Protein AF-A0A977L7C7-F1 (afdb_monomer_lite)

Sequence (95 aa):
MRISTNAFGSSCIVTGVSIENVLEATHIKPVEYRGDDTHHNGLCLRSDIHQLFDSNSLRILPSGELILSEAASAKNNYAKLSKQIEIPTFVNRDF

Structure (mmCIF, N/CA/C/O backbone):
data_AF-A0A977L7C7-F1
#
_entry.id   AF-A0A977L7C7-F1
#
loop_
_atom_site.group_PDB
_atom_site.id
_atom_site.type_symbol
_atom_site.label_atom_id
_atom_site.label_alt_id
_atom_site.label_comp_id
_atom_site.label_asym_id
_atom_site.label_entity_id
_atom_site.label_seq_id
_atom_site.pdbx_PDB_ins_code
_atom_site.Cartn_x
_atom_site.Cartn_y
_atom_site.Cartn_z
_atom_site.occupancy
_atom_site.B_iso_or_equiv
_atom_site.auth_seq_id
_atom_site.auth_comp_id
_atom_site.auth_asym_id
_atom_site.auth_atom_id
_atom_site.pdbx_PDB_model_num
ATOM 1 N N . MET A 1 1 ? -5.384 1.948 -18.303 1.00 39.16 1 MET A N 1
ATOM 2 C CA . MET A 1 1 ? -5.399 0.473 -18.380 1.00 39.16 1 MET A CA 1
ATOM 3 C C . MET A 1 1 ? -5.411 -0.019 -16.939 1.00 39.16 1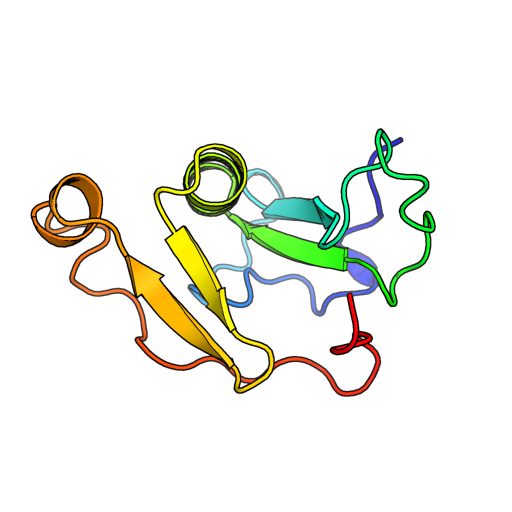 MET A C 1
ATOM 5 O O . MET A 1 1 ? -4.573 0.438 -16.180 1.00 39.16 1 MET A O 1
ATOM 9 N N . ARG A 1 2 ? -6.438 -0.764 -16.504 1.00 43.22 2 ARG A N 1
ATOM 10 C CA . ARG A 1 2 ? -6.536 -1.281 -15.124 1.00 43.22 2 ARG A CA 1
ATOM 11 C C . ARG A 1 2 ? -5.797 -2.619 -15.083 1.00 43.22 2 ARG A C 1
ATOM 13 O O . ARG A 1 2 ? -6.181 -3.519 -15.827 1.00 43.22 2 ARG A O 1
ATOM 20 N N . ILE A 1 3 ? -4.751 -2.741 -14.269 1.00 47.50 3 ILE A N 1
ATOM 21 C CA . ILE A 1 3 ? -4.062 -4.023 -14.078 1.00 47.50 3 ILE A CA 1
ATOM 22 C C . ILE A 1 3 ? -5.050 -5.007 -13.415 1.00 47.50 3 ILE A C 1
ATOM 24 O O . ILE A 1 3 ? -5.867 -4.621 -12.578 1.00 47.50 3 ILE A O 1
ATOM 28 N N . SER A 1 4 ? -5.025 -6.278 -13.822 1.00 46.09 4 SER A N 1
ATOM 29 C CA . SER A 1 4 ? -5.900 -7.318 -13.268 1.00 46.09 4 SER A CA 1
ATOM 30 C C . SER A 1 4 ? -5.515 -7.654 -11.821 1.00 46.09 4 SER A C 1
ATOM 32 O O . SER A 1 4 ? -4.368 -7.999 -11.539 1.00 46.09 4 SER A O 1
ATOM 34 N N . THR A 1 5 ? -6.486 -7.610 -10.906 1.00 52.19 5 THR A N 1
ATOM 35 C CA . THR A 1 5 ? -6.328 -7.960 -9.481 1.00 52.19 5 THR A CA 1
ATOM 36 C C . THR A 1 5 ? -5.967 -9.434 -9.251 1.00 52.19 5 THR A C 1
ATOM 38 O O . THR A 1 5 ? -5.410 -9.769 -8.205 1.00 52.19 5 THR A O 1
ATOM 41 N N . ASN A 1 6 ? -6.201 -10.309 -10.239 1.00 50.81 6 ASN A N 1
ATOM 42 C CA . ASN A 1 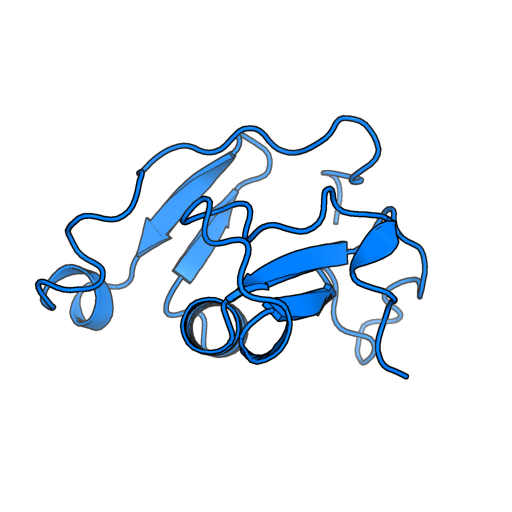6 ? -5.918 -11.746 -10.149 1.00 50.81 6 ASN A CA 1
ATOM 43 C C . ASN A 1 6 ? -4.426 -12.074 -9.994 1.00 50.81 6 ASN A C 1
ATOM 45 O O . ASN A 1 6 ? -4.093 -13.119 -9.443 1.00 50.81 6 ASN A O 1
ATOM 49 N N . ALA A 1 7 ? -3.522 -11.198 -10.445 1.00 51.59 7 ALA A N 1
ATOM 50 C CA . ALA A 1 7 ? -2.080 -11.412 -10.303 1.00 51.59 7 ALA A CA 1
ATOM 51 C C . ALA A 1 7 ? -1.559 -11.142 -8.874 1.00 51.59 7 ALA A C 1
ATOM 53 O O . ALA A 1 7 ? -0.462 -11.574 -8.533 1.00 51.59 7 ALA A O 1
ATOM 54 N N . PHE A 1 8 ? -2.336 -10.454 -8.028 1.00 54.50 8 PHE A N 1
ATOM 55 C CA . PHE A 1 8 ? -1.876 -9.900 -6.745 1.00 54.50 8 PHE A CA 1
ATOM 56 C C . PHE A 1 8 ? -2.482 -10.572 -5.502 1.00 54.50 8 PHE A C 1
ATOM 58 O O . PHE A 1 8 ? -2.425 -10.014 -4.410 1.00 54.50 8 PHE A O 1
ATOM 65 N N . GLY A 1 9 ? -3.070 -11.763 -5.645 1.00 57.88 9 GLY A N 1
ATOM 66 C CA . GLY A 1 9 ? -3.596 -12.526 -4.505 1.00 57.88 9 GLY A CA 1
ATOM 67 C C . GLY A 1 9 ? -4.982 -12.090 -4.016 1.00 57.88 9 GLY A C 1
ATOM 68 O O . GLY A 1 9 ? -5.325 -12.345 -2.862 1.00 57.88 9 GLY A O 1
ATOM 69 N N . SER A 1 10 ? -5.776 -11.441 -4.879 1.00 72.12 10 SER A N 1
ATOM 70 C CA . SER A 1 10 ? -7.206 -11.134 -4.672 1.00 72.12 10 SER A CA 1
ATOM 71 C C . SER A 1 10 ? -7.549 -10.448 -3.342 1.00 72.12 10 SER A C 1
ATOM 73 O O . SER A 1 10 ? -8.673 -10.547 -2.853 1.00 72.12 10 SER A O 1
ATOM 75 N N . SER A 1 11 ? -6.588 -9.753 -2.734 1.00 85.12 11 SER A N 1
ATOM 76 C CA . SER A 1 11 ? -6.776 -9.023 -1.485 1.00 85.12 11 SER A CA 1
ATOM 77 C C . SER A 1 11 ? -5.875 -7.797 -1.422 1.00 85.12 11 SER A C 1
ATOM 79 O O . SER A 1 11 ? -4.826 -7.732 -2.061 1.00 85.12 11 SER A O 1
ATOM 81 N N . CYS A 1 12 ? -6.309 -6.796 -0.666 1.00 89.12 12 CYS A N 1
ATOM 82 C CA . CYS A 1 12 ? -5.525 -5.601 -0.407 1.00 89.12 12 CYS A CA 1
ATOM 83 C C . CYS A 1 12 ? -4.328 -5.958 0.479 1.00 89.12 12 CYS A C 1
ATOM 85 O O . CYS A 1 12 ? -4.520 -6.365 1.624 1.00 89.12 12 CYS A O 1
ATOM 87 N N . ILE A 1 13 ? -3.107 -5.715 0.002 1.00 89.88 13 ILE A N 1
ATOM 88 C CA . ILE A 1 13 ? -1.865 -6.049 0.721 1.00 89.88 13 ILE A CA 1
ATOM 89 C C . ILE A 1 13 ? -1.748 -5.360 2.095 1.00 89.88 13 ILE A C 1
ATOM 91 O O . ILE A 1 13 ? -1.093 -5.866 3.000 1.00 89.88 13 ILE A O 1
ATOM 95 N N . VAL A 1 14 ? -2.419 -4.217 2.277 1.00 89.62 14 VAL A N 1
ATOM 96 C CA . VAL A 1 14 ? -2.387 -3.425 3.519 1.00 89.62 14 VAL A CA 1
ATOM 97 C C . VAL A 1 14 ? -3.439 -3.866 4.537 1.00 89.62 14 VAL A C 1
ATOM 99 O O . VAL A 1 14 ? -3.223 -3.757 5.742 1.00 89.62 14 VAL A O 1
ATOM 102 N N . THR A 1 15 ? -4.601 -4.334 4.075 1.00 89.88 15 THR A N 1
ATOM 103 C CA . THR A 1 15 ? -5.768 -4.578 4.950 1.00 89.88 15 THR A CA 1
ATOM 104 C C . THR A 1 15 ? -6.240 -6.026 4.968 1.00 89.88 15 THR A C 1
ATOM 106 O O . THR A 1 15 ? -7.077 -6.369 5.798 1.00 89.88 15 THR A O 1
ATOM 109 N N . GLY A 1 16 ? -5.773 -6.861 4.039 1.00 88.12 16 GLY A N 1
ATOM 110 C CA . GLY A 1 16 ? -6.252 -8.228 3.826 1.00 88.12 16 GLY A CA 1
ATOM 111 C C . GLY A 1 16 ? -7.675 -8.328 3.262 1.00 88.12 16 GLY A C 1
ATOM 112 O O . GLY A 1 16 ? -8.163 -9.431 3.039 1.00 88.12 16 GLY A O 1
ATOM 113 N N . VAL A 1 17 ? -8.364 -7.205 3.018 1.00 89.62 17 VAL A N 1
ATOM 114 C CA . VAL A 1 17 ? -9.727 -7.204 2.463 1.00 89.62 17 VAL A CA 1
ATOM 115 C C . VAL A 1 17 ? -9.712 -7.815 1.065 1.00 89.62 17 VAL A C 1
ATOM 117 O O . VAL A 1 17 ? -8.965 -7.348 0.215 1.00 89.62 17 VAL A O 1
ATOM 120 N N . SER A 1 18 ? -10.566 -8.808 0.820 1.00 87.81 18 SER A N 1
ATOM 121 C CA . SER A 1 18 ? -10.685 -9.541 -0.451 1.00 87.81 18 SER A CA 1
ATOM 122 C C . SER A 1 18 ? -12.000 -9.276 -1.200 1.00 87.81 18 SER A C 1
ATOM 124 O O . SER A 1 18 ? -12.464 -10.089 -1.994 1.00 87.81 18 SER A O 1
ATOM 126 N N . ILE A 1 19 ? -12.635 -8.130 -0.941 1.00 87.94 19 ILE A N 1
ATOM 127 C CA . I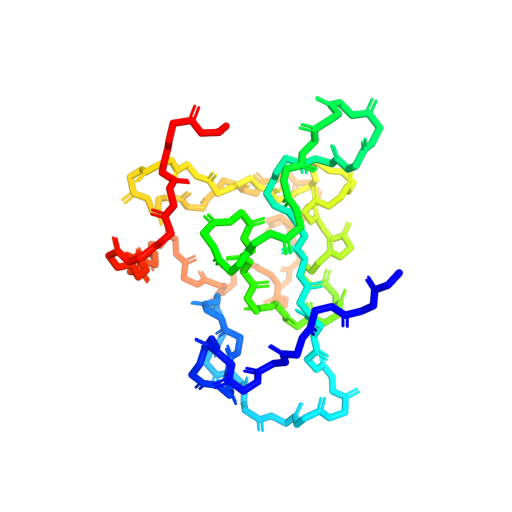LE A 1 19 ? -13.870 -7.724 -1.624 1.00 87.94 19 ILE A CA 1
ATOM 128 C C . ILE A 1 19 ? -13.498 -7.112 -2.978 1.00 87.94 19 ILE A C 1
ATOM 130 O O . ILE A 1 19 ? -13.05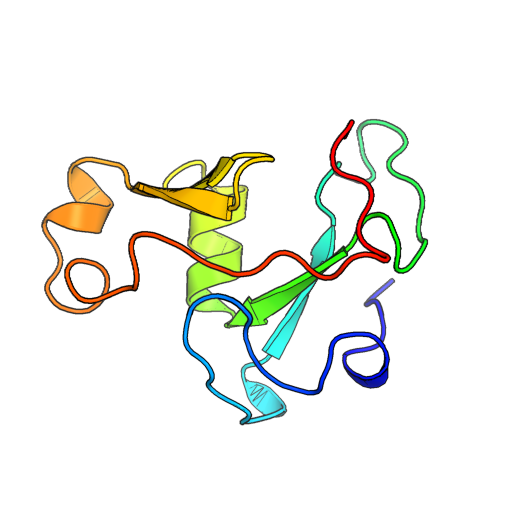6 -5.970 -3.036 1.00 87.94 19 ILE A O 1
ATOM 134 N N . GLU A 1 20 ? -13.710 -7.847 -4.068 1.00 83.50 20 GLU A N 1
ATOM 135 C CA . GLU A 1 20 ? -13.277 -7.453 -5.421 1.00 83.50 20 GLU A CA 1
ATOM 136 C C . GLU A 1 20 ? -13.683 -6.026 -5.815 1.00 83.50 20 GLU A C 1
ATOM 138 O O . GLU A 1 20 ? -12.864 -5.269 -6.325 1.00 83.50 20 GLU A O 1
ATOM 143 N N . ASN A 1 21 ? -14.915 -5.616 -5.501 1.00 85.88 21 ASN A N 1
ATOM 144 C CA . ASN A 1 21 ? -15.456 -4.305 -5.885 1.00 85.88 21 ASN A CA 1
ATOM 145 C C . ASN A 1 21 ? -14.768 -3.102 -5.219 1.00 85.88 21 ASN A C 1
ATOM 147 O O . ASN A 1 21 ? -15.010 -1.969 -5.631 1.00 85.88 21 ASN A O 1
ATOM 151 N N . VAL A 1 22 ? -13.963 -3.317 -4.175 1.00 88.12 22 VAL A N 1
ATOM 152 C CA . VAL A 1 22 ? -13.193 -2.246 -3.518 1.00 88.12 22 VAL A CA 1
ATOM 153 C C . VAL A 1 22 ? -11.695 -2.361 -3.779 1.00 88.12 22 VAL A C 1
ATOM 155 O O . VAL A 1 22 ? -10.939 -1.543 -3.258 1.00 88.12 22 VAL A O 1
ATOM 158 N N . LEU A 1 23 ? -11.263 -3.374 -4.536 1.00 88.56 23 LEU A N 1
ATOM 159 C CA . LEU A 1 23 ? -9.865 -3.602 -4.870 1.00 88.56 23 LEU A CA 1
ATOM 160 C C . LEU A 1 23 ? -9.487 -2.908 -6.170 1.00 88.56 23 LEU A C 1
ATOM 162 O O . LEU A 1 23 ? -10.192 -2.978 -7.175 1.00 88.56 23 LEU A O 1
ATOM 166 N N . GLU A 1 24 ? -8.319 -2.286 -6.148 1.00 86.19 24 GLU A N 1
ATOM 167 C CA . GLU A 1 24 ? -7.708 -1.633 -7.287 1.00 86.19 24 GLU A CA 1
ATOM 168 C C . GLU A 1 24 ? -6.250 -2.065 -7.390 1.00 86.19 24 GLU A C 1
ATOM 170 O O . GLU A 1 24 ? -5.531 -2.156 -6.394 1.00 86.19 24 GLU A O 1
ATOM 175 N N . ALA A 1 25 ? -5.807 -2.339 -8.612 1.00 81.25 25 ALA A N 1
ATOM 176 C CA . ALA A 1 25 ? -4.395 -2.509 -8.877 1.00 81.25 25 ALA A CA 1
ATOM 177 C C . ALA A 1 25 ? -3.780 -1.128 -9.131 1.00 81.25 25 ALA A C 1
ATOM 179 O O . ALA A 1 25 ? -4.170 -0.445 -10.081 1.00 81.25 25 ALA A O 1
ATOM 180 N N . THR A 1 26 ? -2.854 -0.730 -8.265 1.00 80.12 26 THR A N 1
ATOM 181 C CA . THR A 1 26 ? -2.104 0.525 -8.367 1.00 80.12 26 THR A CA 1
ATOM 182 C C . THR A 1 26 ? -0.737 0.266 -8.967 1.00 80.12 26 THR A C 1
ATOM 184 O O . THR A 1 26 ? -0.136 -0.766 -8.667 1.00 80.12 26 THR A O 1
ATOM 187 N N . HIS A 1 27 ? -0.213 1.211 -9.747 1.00 79.94 27 HIS A N 1
ATOM 188 C CA . HIS A 1 27 ? 1.203 1.211 -10.110 1.00 79.94 27 HIS A CA 1
ATOM 189 C C . HIS A 1 27 ? 2.046 1.745 -8.942 1.00 79.94 27 HIS A C 1
ATOM 191 O O . HIS A 1 27 ? 1.625 2.673 -8.255 1.00 79.94 27 HIS A O 1
ATOM 197 N N . ILE A 1 28 ? 3.234 1.177 -8.716 1.00 76.00 28 ILE A N 1
ATOM 198 C CA . ILE A 1 28 ? 4.211 1.699 -7.741 1.00 76.00 28 ILE A CA 1
ATOM 199 C C . ILE A 1 28 ? 4.886 2.935 -8.332 1.00 76.00 28 ILE A C 1
ATOM 201 O O . ILE A 1 28 ? 4.875 4.009 -7.736 1.00 76.00 28 ILE A O 1
ATOM 205 N N . LYS A 1 29 ? 5.417 2.794 -9.548 1.00 75.38 29 LYS A N 1
ATOM 206 C CA . LYS A 1 29 ? 5.927 3.894 -10.357 1.00 75.38 29 LYS A CA 1
ATOM 207 C C . LYS A 1 29 ? 4.834 4.367 -11.319 1.00 75.38 29 LYS A C 1
ATOM 209 O O . LYS A 1 29 ? 4.435 3.579 -12.183 1.00 75.38 29 LYS A O 1
ATOM 214 N N . PRO A 1 30 ? 4.380 5.632 -11.231 1.00 67.69 30 PRO A N 1
ATOM 215 C CA . PRO A 1 30 ? 3.332 6.144 -12.105 1.00 67.69 30 PRO A CA 1
ATOM 216 C C . PRO A 1 30 ? 3.702 6.045 -13.587 1.00 67.69 30 PRO A C 1
ATOM 218 O O . PRO A 1 30 ? 4.864 6.214 -13.977 1.00 67.69 30 PRO A O 1
ATOM 221 N N . VAL A 1 31 ? 2.687 5.850 -14.429 1.00 65.06 31 VAL A N 1
ATOM 222 C CA . VAL A 1 31 ? 2.828 5.804 -15.896 1.00 65.06 31 VAL A CA 1
ATOM 223 C C . VAL A 1 31 ? 3.488 7.079 -16.437 1.00 65.06 31 VAL A C 1
ATOM 225 O O . VAL A 1 31 ? 4.301 7.012 -17.358 1.00 65.06 31 VAL A O 1
ATOM 228 N N . GLU A 1 32 ? 3.221 8.230 -15.813 1.00 61.53 32 GLU A N 1
ATOM 229 C CA . GLU A 1 32 ? 3.821 9.530 -16.155 1.00 61.53 32 GLU A CA 1
ATOM 230 C C . GLU A 1 32 ? 5.359 9.519 -16.098 1.00 61.53 32 GLU A C 1
ATOM 232 O O . GLU A 1 32 ? 6.017 10.225 -16.862 1.00 61.53 32 GLU A O 1
ATOM 237 N N . TYR A 1 33 ? 5.949 8.651 -15.269 1.00 62.62 33 TYR A N 1
ATOM 238 C CA . TYR A 1 33 ? 7.398 8.479 -15.135 1.00 62.62 33 TYR A CA 1
ATOM 239 C C . TYR A 1 33 ? 7.948 7.289 -15.933 1.00 62.62 33 TYR A C 1
ATOM 241 O O . TYR A 1 33 ? 9.044 6.798 -15.642 1.00 62.62 33 TYR A O 1
ATOM 249 N N . ARG A 1 34 ? 7.208 6.811 -16.945 1.00 63.72 34 ARG A N 1
ATOM 250 C CA . ARG A 1 34 ? 7.503 5.566 -17.678 1.00 63.72 34 ARG A CA 1
ATOM 251 C C . ARG A 1 34 ? 7.581 4.362 -16.734 1.00 63.72 34 ARG A C 1
ATOM 253 O O . ARG A 1 34 ? 8.521 3.570 -16.806 1.00 63.72 34 ARG A O 1
ATOM 260 N N . GLY A 1 35 ? 6.644 4.282 -15.788 1.00 61.34 35 GLY A N 1
ATOM 261 C CA . GLY A 1 35 ? 6.392 3.052 -15.045 1.00 61.34 35 GLY A CA 1
ATOM 262 C C . GLY A 1 35 ? 5.996 1.938 -16.008 1.00 61.34 35 GLY A C 1
ATOM 263 O O . GLY A 1 35 ? 5.212 2.169 -16.927 1.00 61.34 35 GLY A O 1
ATOM 264 N N . ASP A 1 36 ? 6.579 0.759 -15.827 1.00 65.81 36 ASP A N 1
ATOM 265 C CA . ASP A 1 36 ? 6.249 -0.406 -16.641 1.00 65.81 36 ASP A CA 1
ATOM 266 C C . ASP A 1 36 ? 4.831 -0.894 -16.297 1.00 65.81 36 ASP A C 1
ATOM 268 O O . ASP A 1 36 ? 4.438 -0.859 -15.130 1.00 65.81 36 ASP A O 1
ATOM 272 N N . ASP A 1 37 ? 4.050 -1.347 -17.279 1.00 61.88 37 ASP A N 1
ATOM 273 C CA . ASP A 1 37 ? 2.682 -1.858 -17.055 1.00 61.88 37 ASP A CA 1
ATOM 274 C C . ASP A 1 37 ? 2.706 -3.364 -16.744 1.00 61.88 37 ASP A C 1
ATOM 276 O O . ASP A 1 37 ? 1.910 -4.161 -17.242 1.00 61.88 37 ASP A O 1
ATOM 280 N N . THR A 1 38 ? 3.698 -3.776 -15.954 1.00 65.75 38 THR A N 1
ATOM 281 C CA . THR A 1 38 ? 3.895 -5.161 -15.534 1.00 65.75 38 THR A CA 1
ATOM 282 C C . THR A 1 38 ? 3.422 -5.364 -14.104 1.00 65.75 38 THR A C 1
ATOM 284 O O . THR A 1 38 ? 3.437 -4.459 -13.272 1.00 65.75 38 THR A O 1
ATOM 287 N N . HIS A 1 39 ? 3.045 -6.602 -13.781 1.00 64.25 39 HIS A N 1
ATOM 288 C CA . HIS A 1 39 ? 2.680 -7.001 -12.419 1.00 64.25 39 HIS A CA 1
ATOM 289 C C . HIS A 1 39 ? 3.820 -6.782 -11.403 1.00 64.25 39 HIS A C 1
ATOM 291 O O . HIS A 1 39 ? 3.571 -6.692 -10.206 1.00 64.25 39 HIS A O 1
ATOM 297 N N . HIS A 1 40 ? 5.061 -6.637 -11.873 1.00 69.50 40 HIS A N 1
ATOM 298 C CA . HIS A 1 40 ? 6.215 -6.271 -11.054 1.00 69.50 40 HIS A CA 1
ATOM 299 C C . HIS A 1 40 ? 6.161 -4.822 -10.544 1.00 69.50 40 HIS A C 1
ATOM 301 O O . HIS A 1 40 ? 6.763 -4.525 -9.516 1.00 69.50 40 HIS A O 1
ATOM 307 N N . ASN A 1 41 ? 5.450 -3.929 -11.238 1.00 74.38 41 ASN A N 1
ATOM 308 C CA . ASN A 1 41 ? 5.280 -2.516 -10.892 1.00 74.38 41 ASN A CA 1
ATOM 309 C C . ASN A 1 41 ? 3.898 -2.242 -10.272 1.00 74.38 41 ASN A C 1
ATOM 311 O O . ASN A 1 41 ? 3.391 -1.128 -10.373 1.00 74.38 41 ASN A O 1
ATOM 315 N N . GLY A 1 42 ? 3.246 -3.246 -9.680 1.00 78.50 42 GLY A N 1
ATOM 316 C CA . GLY A 1 42 ? 1.893 -3.087 -9.158 1.00 78.50 42 GLY A CA 1
ATOM 317 C C . GLY A 1 42 ? 1.686 -3.628 -7.750 1.00 78.50 42 GLY A C 1
ATOM 318 O O . GLY A 1 42 ? 2.366 -4.553 -7.315 1.00 78.50 42 GLY A O 1
ATOM 319 N N . LEU A 1 43 ? 0.712 -3.055 -7.047 1.00 85.88 43 LEU A N 1
ATOM 320 C CA . LEU A 1 43 ? 0.180 -3.565 -5.783 1.00 85.88 43 LEU A CA 1
ATOM 321 C C . LEU A 1 43 ? -1.347 -3.610 -5.854 1.00 85.88 43 LEU A C 1
ATOM 323 O O . LEU A 1 43 ? -1.972 -2.753 -6.473 1.00 85.88 43 LEU A O 1
ATOM 327 N N . CYS A 1 44 ? -1.964 -4.579 -5.179 1.00 89.00 44 CYS A N 1
ATOM 328 C CA . CYS A 1 44 ? -3.410 -4.583 -4.975 1.00 89.00 44 CYS A CA 1
ATOM 329 C C . CYS A 1 44 ? -3.742 -3.844 -3.681 1.00 89.00 44 CYS A C 1
ATOM 331 O O . CYS A 1 44 ? -3.342 -4.265 -2.590 1.00 89.00 44 CYS A O 1
ATOM 333 N N . LEU A 1 45 ? -4.467 -2.737 -3.805 1.00 90.44 45 LEU A N 1
ATOM 334 C CA . LEU A 1 45 ? -4.877 -1.884 -2.700 1.00 90.44 45 LEU A CA 1
ATOM 335 C C . LEU A 1 45 ? -6.396 -1.760 -2.658 1.00 90.44 45 LEU A C 1
ATOM 337 O O . LEU A 1 45 ? -7.091 -1.884 -3.660 1.00 90.44 45 LEU A O 1
ATOM 341 N N . ARG A 1 46 ? -6.922 -1.490 -1.466 1.00 92.06 46 ARG A N 1
ATOM 342 C CA . ARG A 1 46 ? -8.302 -1.027 -1.314 1.00 92.06 46 ARG A CA 1
ATOM 343 C C . ARG A 1 46 ? -8.377 0.413 -1.832 1.00 92.06 46 ARG A C 1
ATOM 345 O O . ARG A 1 46 ? -7.417 1.156 -1.639 1.00 92.06 46 ARG A O 1
ATOM 352 N N . SER A 1 47 ? -9.478 0.805 -2.465 1.00 91.38 47 SER A N 1
ATOM 353 C CA . SER A 1 47 ? -9.602 2.100 -3.158 1.00 91.38 47 SER A CA 1
ATOM 354 C C . SER A 1 47 ? -9.246 3.324 -2.299 1.00 91.38 47 SER A C 1
ATOM 356 O O . SER A 1 47 ? -8.590 4.245 -2.772 1.00 91.38 47 SER A O 1
ATOM 358 N N . ASP A 1 48 ? -9.602 3.334 -1.016 1.00 92.50 48 ASP A N 1
ATOM 359 C CA . ASP A 1 48 ? -9.221 4.394 -0.074 1.00 92.50 48 ASP A CA 1
ATOM 360 C C . ASP A 1 48 ? -7.711 4.409 0.230 1.00 92.50 48 ASP A C 1
ATOM 362 O O . ASP A 1 48 ? -7.102 5.472 0.313 1.00 92.50 48 ASP A O 1
ATOM 366 N N . ILE A 1 49 ? -7.083 3.238 0.359 1.00 92.50 49 ILE A N 1
ATOM 367 C CA . ILE A 1 49 ? -5.636 3.105 0.567 1.00 92.50 49 ILE A CA 1
ATOM 368 C C . ILE A 1 49 ? -4.866 3.527 -0.685 1.00 92.50 49 ILE A C 1
ATOM 370 O O . ILE A 1 49 ? -3.841 4.192 -0.564 1.00 92.50 49 ILE A O 1
ATOM 374 N N . HIS A 1 50 ? -5.373 3.191 -1.870 1.00 91.81 50 HIS A N 1
ATOM 375 C CA . HIS A 1 50 ? -4.828 3.659 -3.143 1.00 91.81 50 HIS A CA 1
ATOM 376 C C . HIS A 1 50 ? -4.856 5.192 -3.221 1.00 91.81 50 HIS A C 1
ATOM 378 O O . HIS A 1 50 ? -3.829 5.811 -3.470 1.00 91.81 50 HIS A O 1
ATOM 384 N N . GLN A 1 51 ? -5.977 5.826 -2.865 1.00 91.75 51 GLN A N 1
ATOM 385 C CA . GLN A 1 51 ? -6.065 7.290 -2.800 1.00 91.75 51 GLN A CA 1
ATOM 386 C C . GLN A 1 51 ? -5.101 7.905 -1.771 1.00 91.75 51 GLN A C 1
ATOM 388 O O . GLN A 1 51 ? -4.525 8.971 -2.007 1.00 91.75 51 GLN A O 1
ATOM 393 N N . LEU A 1 52 ? -4.896 7.258 -0.617 1.00 92.19 52 LEU A N 1
ATOM 394 C CA . LEU A 1 52 ? -3.886 7.698 0.352 1.00 92.19 52 LEU A CA 1
ATOM 395 C C . LEU A 1 52 ? -2.465 7.571 -0.208 1.00 92.19 52 LEU A C 1
ATOM 397 O O . LEU A 1 52 ? -1.639 8.439 0.070 1.00 92.19 52 LEU A O 1
ATOM 401 N N . PHE A 1 53 ? -2.191 6.521 -0.979 1.00 90.44 53 PHE A N 1
ATOM 402 C CA . PHE A 1 53 ? -0.903 6.306 -1.628 1.00 90.44 53 PHE A CA 1
ATOM 403 C C . PHE A 1 53 ? -0.622 7.393 -2.675 1.00 90.44 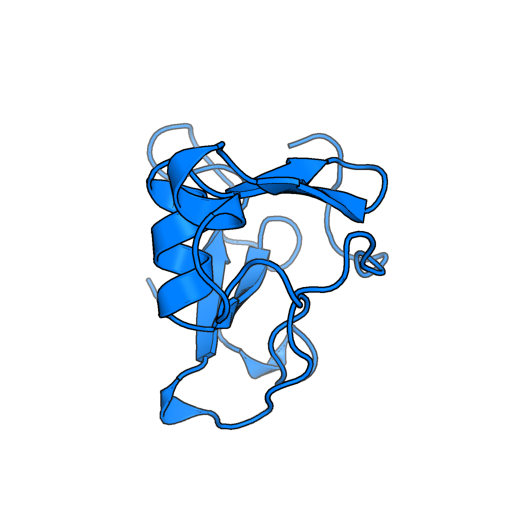53 PHE A C 1
ATOM 405 O O . PHE A 1 53 ? 0.369 8.111 -2.553 1.00 90.44 53 PHE A O 1
ATOM 412 N N . ASP A 1 54 ? -1.552 7.613 -3.607 1.00 88.19 54 ASP A N 1
ATOM 413 C CA . ASP A 1 54 ? -1.433 8.622 -4.670 1.00 88.19 54 ASP A CA 1
ATOM 414 C C . ASP A 1 54 ? -1.300 10.049 -4.123 1.00 88.19 54 ASP A C 1
ATOM 416 O O . ASP A 1 54 ? -0.546 10.873 -4.640 1.00 88.19 54 ASP A O 1
ATOM 420 N N . SER A 1 55 ? -2.014 10.353 -3.036 1.00 90.00 55 SER A N 1
ATOM 421 C CA . SER A 1 55 ? -1.954 11.665 -2.377 1.00 90.00 55 SER A CA 1
ATOM 422 C C . SER A 1 55 ? -0.730 11.856 -1.477 1.00 90.00 55 SER A C 1
ATOM 424 O O . SER A 1 55 ? -0.630 12.884 -0.806 1.00 90.00 55 SER A O 1
ATOM 426 N N . ASN A 1 56 ? 0.195 10.889 -1.422 1.00 89.75 56 ASN A N 1
ATOM 427 C CA . ASN A 1 56 ? 1.346 10.865 -0.513 1.00 89.75 56 ASN A CA 1
ATOM 428 C C . ASN A 1 56 ? 0.983 10.889 0.984 1.00 89.75 56 ASN A C 1
ATOM 430 O O . ASN A 1 56 ? 1.835 11.165 1.830 1.00 89.75 56 ASN A O 1
ATOM 434 N N . SER A 1 57 ? -0.269 10.582 1.328 1.00 92.31 57 SER A N 1
ATOM 435 C CA . SER A 1 57 ? -0.734 10.451 2.714 1.00 92.31 57 SER A CA 1
ATOM 436 C C . SER A 1 57 ? -0.384 9.092 3.330 1.00 92.31 57 SER A C 1
ATOM 438 O O . SER A 1 57 ? -0.385 8.959 4.555 1.00 92.31 57 SER A O 1
ATOM 440 N N . LEU A 1 58 ? -0.077 8.096 2.496 1.00 92.38 58 LEU A N 1
ATOM 441 C CA . LEU A 1 58 ? 0.478 6.796 2.858 1.00 92.38 58 LEU A CA 1
ATOM 442 C C . LEU A 1 58 ? 1.672 6.504 1.944 1.00 92.38 58 LEU A C 1
ATOM 444 O O . LEU A 1 58 ? 1.598 6.682 0.733 1.00 92.38 58 LEU A O 1
ATOM 448 N N . ARG A 1 59 ? 2.779 6.038 2.516 1.00 91.44 59 ARG A N 1
ATOM 449 C CA . ARG A 1 59 ? 3.975 5.601 1.791 1.00 91.44 59 ARG A CA 1
ATOM 450 C C . ARG A 1 59 ? 4.298 4.172 2.192 1.00 91.44 59 ARG A C 1
ATOM 452 O O . ARG A 1 59 ? 4.248 3.840 3.373 1.00 91.44 59 ARG A O 1
ATOM 459 N N . ILE A 1 60 ? 4.630 3.349 1.206 1.00 89.81 60 ILE A N 1
ATOM 460 C CA . ILE A 1 60 ? 5.083 1.972 1.399 1.00 89.81 60 ILE A CA 1
ATOM 461 C C . ILE A 1 60 ? 6.568 1.957 1.055 1.00 89.81 60 ILE A C 1
ATOM 463 O O . ILE A 1 60 ? 6.939 2.278 -0.072 1.00 89.81 60 ILE A O 1
ATOM 467 N N . LEU A 1 61 ? 7.418 1.642 2.028 1.00 89.00 61 LEU A N 1
ATOM 468 C CA . LEU A 1 61 ? 8.853 1.514 1.801 1.00 89.00 61 LEU A CA 1
ATOM 469 C C . LEU A 1 61 ? 9.192 0.153 1.168 1.00 89.00 61 LEU A C 1
ATOM 471 O O . LEU A 1 61 ? 8.466 -0.816 1.393 1.00 89.00 61 LEU A O 1
ATOM 475 N N . PRO A 1 62 ? 10.336 0.024 0.468 1.00 84.56 62 PRO A N 1
ATOM 476 C CA . PRO A 1 62 ? 10.833 -1.260 -0.049 1.00 84.56 62 PRO A CA 1
ATOM 477 C C . PRO A 1 62 ? 10.982 -2.365 1.013 1.00 84.56 62 PRO A C 1
ATOM 479 O O . PRO A 1 62 ? 10.938 -3.554 0.697 1.00 84.56 62 PRO A O 1
ATOM 482 N N . SER A 1 63 ? 11.147 -1.980 2.283 1.00 86.19 63 SER A N 1
ATOM 483 C CA . SER A 1 63 ? 11.166 -2.882 3.440 1.00 86.19 63 SER A CA 1
ATOM 484 C C . SER A 1 63 ? 9.791 -3.460 3.797 1.00 86.19 63 SER A C 1
ATOM 486 O O . SER A 1 63 ? 9.714 -4.363 4.626 1.00 86.19 63 SER A O 1
ATOM 488 N N . GLY A 1 64 ? 8.707 -2.945 3.211 1.00 86.88 64 GLY A N 1
ATOM 489 C CA . GLY A 1 64 ? 7.327 -3.235 3.599 1.00 86.88 64 GLY A CA 1
ATOM 490 C C . GLY A 1 64 ? 6.816 -2.389 4.766 1.00 86.88 64 GLY A C 1
ATOM 491 O O . GLY A 1 64 ? 5.720 -2.643 5.256 1.00 86.88 64 GLY A O 1
ATOM 492 N N . GLU A 1 65 ? 7.578 -1.399 5.229 1.00 91.81 65 GLU A N 1
ATOM 493 C CA . GLU A 1 65 ? 7.119 -0.466 6.261 1.00 91.81 65 GLU A CA 1
ATOM 494 C C . GLU A 1 65 ? 6.095 0.526 5.687 1.00 91.81 65 GLU A C 1
ATOM 496 O O . GLU A 1 65 ? 6.276 1.062 4.590 1.00 91.81 65 GLU A O 1
ATOM 501 N N . LEU A 1 66 ? 5.022 0.784 6.440 1.00 92.06 66 LEU A N 1
ATOM 502 C CA . LEU A 1 66 ? 3.998 1.768 6.099 1.00 92.06 66 LEU A CA 1
ATOM 503 C C . LEU A 1 66 ? 4.179 3.040 6.918 1.00 92.06 66 LEU A C 1
ATOM 505 O O . LEU A 1 66 ? 4.077 3.030 8.146 1.00 92.06 66 LEU A O 1
ATOM 509 N N . ILE A 1 67 ? 4.337 4.156 6.216 1.00 93.06 67 ILE A N 1
ATOM 510 C CA . ILE A 1 67 ? 4.424 5.489 6.804 1.00 93.06 67 ILE A CA 1
ATOM 511 C C . ILE A 1 67 ? 3.154 6.257 6.444 1.00 93.06 67 ILE A C 1
ATOM 513 O O . ILE A 1 67 ? 2.850 6.463 5.271 1.00 93.06 67 ILE A O 1
ATOM 517 N N . LEU A 1 68 ? 2.413 6.694 7.459 1.00 93.25 68 LEU A N 1
ATOM 518 C CA . LEU A 1 68 ? 1.226 7.535 7.308 1.00 93.25 68 LEU A CA 1
ATOM 519 C C . LEU A 1 68 ? 1.567 8.994 7.614 1.00 93.25 68 LEU A C 1
ATOM 521 O O . LEU A 1 68 ? 2.372 9.277 8.500 1.00 93.25 68 LEU A O 1
ATOM 525 N N . SER A 1 69 ? 0.897 9.924 6.936 1.00 93.00 69 SER A N 1
ATOM 526 C CA . SER A 1 69 ? 0.924 11.337 7.315 1.00 93.00 69 SER A CA 1
ATOM 527 C C . SER A 1 69 ? 0.262 11.557 8.681 1.00 93.00 69 SER A C 1
ATOM 529 O O . SER A 1 69 ? -0.549 10.748 9.147 1.00 93.00 69 SER A O 1
ATOM 531 N N . GLU A 1 70 ? 0.563 12.682 9.331 1.00 90.31 70 GLU A N 1
ATOM 532 C CA . GLU A 1 70 ? -0.066 13.060 10.606 1.00 90.31 70 GLU A CA 1
ATOM 533 C C . GLU A 1 70 ? -1.599 13.111 10.482 1.00 90.31 70 GLU A C 1
ATOM 535 O O . GLU A 1 70 ? -2.327 12.537 11.290 1.00 90.31 70 GLU A O 1
ATOM 540 N N . ALA A 1 71 ? -2.100 13.705 9.395 1.00 88.69 71 ALA A N 1
ATOM 541 C CA . ALA A 1 71 ? -3.530 13.795 9.129 1.00 88.69 71 ALA A CA 1
ATOM 542 C C . ALA A 1 71 ? -4.197 12.419 8.951 1.00 88.69 71 ALA A C 1
ATOM 544 O O . ALA A 1 71 ? -5.313 12.224 9.434 1.00 88.69 71 ALA A O 1
ATOM 545 N N . ALA A 1 72 ? -3.533 11.470 8.278 1.00 88.38 72 ALA A N 1
ATOM 546 C CA . ALA A 1 72 ? -4.057 10.121 8.072 1.00 88.38 72 ALA A CA 1
ATOM 547 C C . ALA A 1 72 ? -3.988 9.282 9.359 1.00 88.38 72 ALA A C 1
ATOM 549 O O . ALA A 1 72 ? -4.976 8.658 9.747 1.00 88.38 72 ALA A O 1
ATOM 550 N N . SER A 1 73 ? -2.852 9.316 10.059 1.00 88.25 73 SER A N 1
ATOM 551 C CA . SER A 1 73 ? -2.636 8.589 11.319 1.00 88.25 73 SER A CA 1
ATOM 552 C C . SER A 1 73 ? -3.527 9.074 12.468 1.00 88.25 73 SER A C 1
ATOM 554 O O . SER A 1 73 ? -3.863 8.283 13.345 1.00 88.25 73 SER A O 1
ATOM 556 N N . ALA A 1 74 ? -3.995 10.326 12.439 1.00 88.06 74 ALA A N 1
ATOM 557 C CA . ALA A 1 74 ? -4.963 10.849 13.404 1.00 88.06 74 ALA A CA 1
ATOM 558 C C . ALA A 1 74 ? -6.386 10.273 13.240 1.00 88.06 74 ALA A C 1
ATOM 560 O O . ALA A 1 74 ? -7.247 10.492 14.097 1.00 88.06 74 ALA A O 1
ATOM 561 N N . LYS A 1 75 ? -6.687 9.563 12.141 1.00 89.00 75 LYS A N 1
ATOM 562 C CA . LYS A 1 75 ? -8.017 8.988 11.891 1.00 89.00 75 LYS A CA 1
ATOM 563 C C . LYS A 1 75 ? -8.067 7.518 12.300 1.00 89.00 75 LYS A C 1
ATOM 565 O O . LYS A 1 75 ? -7.298 6.696 11.813 1.00 89.00 75 LYS A O 1
ATOM 570 N N . ASN A 1 76 ? -9.037 7.160 13.145 1.00 84.44 76 ASN A N 1
ATOM 571 C CA . ASN A 1 76 ? -9.178 5.815 13.727 1.00 84.44 76 ASN A CA 1
ATOM 572 C C . ASN A 1 76 ? -9.255 4.663 12.707 1.00 84.44 76 ASN A C 1
ATOM 574 O O . ASN A 1 76 ? -8.919 3.529 13.044 1.00 84.44 76 ASN A O 1
ATOM 578 N N . ASN A 1 77 ? -9.723 4.928 11.488 1.00 85.12 77 ASN A N 1
ATOM 579 C CA . ASN A 1 77 ? -9.825 3.946 10.409 1.00 85.12 77 ASN A CA 1
ATOM 580 C C . ASN A 1 77 ? -8.477 3.636 9.736 1.00 85.12 77 ASN A C 1
ATOM 582 O O . ASN A 1 77 ? -8.333 2.548 9.185 1.00 85.12 77 ASN A O 1
ATOM 586 N N . TYR A 1 78 ? -7.498 4.544 9.813 1.00 89.12 78 TYR A N 1
ATOM 587 C CA . TYR A 1 78 ? -6.155 4.346 9.254 1.00 89.12 78 TYR A CA 1
ATOM 588 C C . TYR A 1 78 ? -5.092 4.128 10.338 1.00 89.12 78 TYR A C 1
ATOM 590 O O . TYR A 1 78 ? -4.131 3.398 10.125 1.00 89.12 78 TYR A O 1
ATOM 598 N N . ALA A 1 79 ? -5.303 4.666 11.541 1.00 85.62 79 ALA A N 1
ATOM 599 C CA . ALA A 1 79 ? -4.424 4.478 12.696 1.00 85.62 79 ALA A CA 1
ATOM 600 C C . ALA A 1 79 ? -4.235 3.002 13.096 1.00 85.62 79 ALA A C 1
ATOM 602 O O . ALA A 1 79 ? -3.234 2.644 13.710 1.00 85.62 79 ALA A O 1
ATOM 603 N N . LYS A 1 80 ? -5.219 2.152 12.771 1.00 86.50 80 LYS A N 1
ATOM 604 C CA . LYS A 1 80 ? -5.228 0.712 13.074 1.00 86.50 80 LYS A CA 1
ATOM 605 C C . LYS A 1 80 ? -4.643 -0.156 11.959 1.00 86.50 80 LYS A C 1
ATOM 607 O O . LYS A 1 80 ? -4.651 -1.377 12.095 1.00 86.50 80 LYS A O 1
ATOM 612 N N . LEU A 1 81 ? -4.208 0.442 10.850 1.00 88.00 81 LEU A N 1
ATOM 613 C CA . LEU A 1 81 ? -3.570 -0.309 9.776 1.00 88.00 81 LEU A CA 1
ATOM 614 C C . LEU A 1 81 ? -2.281 -0.955 10.281 1.00 88.00 81 LEU A C 1
ATOM 616 O O . LEU A 1 81 ? -1.632 -0.453 11.203 1.00 88.00 81 LEU A O 1
ATOM 620 N N . SER A 1 82 ? -1.907 -2.070 9.654 1.00 85.50 82 SER A N 1
ATOM 621 C CA . SER A 1 82 ? -0.598 -2.654 9.907 1.00 85.50 82 SER A CA 1
ATOM 622 C C . SER A 1 82 ? 0.491 -1.642 9.559 1.00 85.50 82 SER A C 1
ATOM 624 O O . SER A 1 82 ? 0.422 -0.975 8.529 1.00 85.50 82 SER A O 1
ATOM 626 N N . LYS A 1 83 ? 1.518 -1.552 10.403 1.00 87.44 83 LYS A N 1
ATOM 627 C CA . LYS A 1 83 ? 2.719 -0.753 10.119 1.00 87.44 83 LYS A CA 1
ATOM 628 C C . LYS A 1 83 ? 3.706 -1.485 9.210 1.00 87.44 83 LYS A C 1
ATOM 630 O O . LYS A 1 83 ? 4.664 -0.882 8.748 1.00 87.44 83 LYS A O 1
ATOM 635 N N . GLN A 1 84 ? 3.473 -2.775 8.979 1.00 88.94 84 GLN A N 1
ATOM 636 C CA . GLN A 1 84 ? 4.353 -3.649 8.221 1.00 88.94 84 GLN A CA 1
ATOM 637 C C . GLN A 1 84 ? 3.526 -4.577 7.333 1.00 88.94 84 GLN A C 1
ATOM 639 O O . GLN A 1 84 ? 2.585 -5.223 7.798 1.00 88.94 84 GLN A O 1
ATOM 644 N N . ILE A 1 85 ? 3.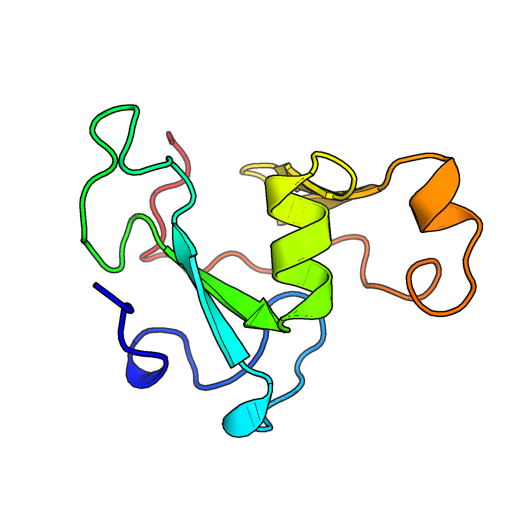899 -4.679 6.066 1.00 89.00 85 ILE A N 1
ATOM 645 C CA . ILE A 1 85 ? 3.328 -5.640 5.125 1.00 89.00 85 ILE A CA 1
ATOM 646 C C . ILE A 1 85 ? 4.422 -6.521 4.540 1.00 89.00 85 ILE A C 1
ATOM 648 O O . ILE A 1 85 ? 5.606 -6.175 4.544 1.00 89.00 85 ILE A O 1
ATOM 652 N N . GLU A 1 86 ? 4.003 -7.663 4.014 1.00 85.62 86 GLU A N 1
ATOM 653 C CA . GLU A 1 86 ? 4.862 -8.529 3.226 1.00 85.62 86 GLU A CA 1
ATOM 654 C C . GLU A 1 86 ? 4.685 -8.190 1.746 1.00 85.62 86 GLU A C 1
ATOM 656 O O . GLU A 1 86 ? 3.641 -8.458 1.157 1.00 85.62 86 GLU A O 1
ATOM 661 N N . ILE A 1 87 ? 5.705 -7.567 1.152 1.00 83.00 87 ILE A N 1
ATOM 662 C CA . ILE A 1 87 ? 5.720 -7.256 -0.279 1.00 83.00 87 ILE A CA 1
ATOM 663 C C . ILE A 1 87 ? 6.026 -8.543 -1.058 1.00 83.00 87 ILE A C 1
ATOM 665 O O . ILE A 1 87 ? 7.111 -9.108 -0.847 1.00 83.00 87 ILE A O 1
ATOM 669 N N . PRO A 1 88 ? 5.139 -8.982 -1.977 1.00 80.81 88 PRO A N 1
ATOM 670 C CA . PRO A 1 88 ? 5.352 -10.186 -2.764 1.00 80.81 88 PRO A CA 1
ATOM 671 C C . PRO A 1 88 ? 6.695 -10.161 -3.489 1.00 80.81 88 PRO A C 1
ATOM 673 O O . PRO A 1 88 ? 7.136 -9.125 -3.979 1.00 80.81 88 PRO A O 1
ATOM 676 N N . THR A 1 89 ? 7.342 -11.319 -3.591 1.00 78.06 89 THR A N 1
ATOM 677 C CA . THR A 1 89 ? 8.688 -11.447 -4.176 1.00 78.06 89 THR A CA 1
ATOM 678 C C . THR A 1 89 ? 8.753 -11.082 -5.656 1.00 78.06 89 THR A C 1
ATOM 680 O O . THR A 1 89 ? 9.824 -10.745 -6.150 1.00 78.06 89 THR A O 1
ATOM 683 N N . PHE A 1 90 ? 7.623 -11.130 -6.362 1.00 75.81 90 PHE A N 1
ATOM 684 C CA . PHE A 1 90 ? 7.534 -10.697 -7.751 1.00 75.81 90 PHE A CA 1
ATOM 685 C C . PHE A 1 90 ? 7.442 -9.173 -7.892 1.00 75.81 90 PHE A C 1
ATOM 687 O O . PHE A 1 90 ? 7.626 -8.672 -8.992 1.00 75.81 90 PHE A O 1
ATOM 694 N N . VAL A 1 91 ? 7.150 -8.412 -6.837 1.00 78.56 91 VAL A N 1
ATOM 695 C CA . VAL A 1 91 ? 7.113 -6.949 -6.921 1.00 78.56 91 VAL A CA 1
ATOM 696 C C . VAL A 1 91 ? 8.545 -6.425 -6.915 1.00 78.56 91 VAL A C 1
ATOM 698 O O . VAL A 1 91 ? 9.330 -6.747 -6.022 1.00 78.56 91 VAL A O 1
ATOM 701 N N . ASN A 1 92 ? 8.889 -5.610 -7.908 1.00 76.81 92 ASN A N 1
ATOM 702 C CA . ASN A 1 92 ? 10.195 -4.975 -7.964 1.00 76.81 92 ASN A CA 1
ATOM 703 C C . ASN A 1 92 ? 10.239 -3.828 -6.942 1.00 76.81 92 ASN A C 1
ATOM 705 O O . ASN A 1 92 ? 9.394 -2.935 -6.941 1.00 76.81 92 ASN A O 1
ATOM 709 N N . ARG A 1 93 ? 11.225 -3.898 -6.048 1.00 73.19 93 ARG A N 1
ATOM 710 C CA . ARG A 1 93 ? 11.398 -2.989 -4.910 1.00 73.19 93 ARG A CA 1
ATOM 711 C C . ARG A 1 93 ? 12.312 -1.800 -5.216 1.00 73.19 93 ARG A C 1
ATOM 713 O O . ARG A 1 93 ? 12.443 -0.928 -4.366 1.00 73.19 93 ARG A O 1
ATOM 720 N N . ASP A 1 94 ? 12.917 -1.774 -6.401 1.00 68.88 94 ASP A N 1
ATOM 721 C CA . ASP A 1 94 ? 13.841 -0.728 -6.855 1.00 68.88 94 ASP A CA 1
ATOM 722 C C . ASP A 1 94 ? 13.122 0.433 -7.577 1.00 68.88 94 ASP A C 1
ATOM 724 O O . ASP A 1 94 ? 13.778 1.292 -8.172 1.00 68.88 94 ASP A O 1
ATOM 728 N N . PHE A 1 95 ? 11.782 0.436 -7.573 1.00 63.34 95 PHE A N 1
ATOM 729 C CA . PHE A 1 95 ? 10.942 1.476 -8.177 1.00 63.34 95 PHE A CA 1
ATOM 730 C C . PHE A 1 95 ? 10.780 2.731 -7.315 1.00 63.34 95 PHE A C 1
ATOM 732 O O . PHE A 1 95 ? 10.794 2.625 -6.067 1.00 63.34 95 PHE A O 1
#

pLDDT: mean 80.1, std 13.45, range [39.16, 93.25]

Secondary structure (DSSP, 8-state):
-PPPGGGGTSS-TTT----GGGEEEEESS-GGGT---SGGGEEEEEHHHHHHHHTTSEEE-TTSBEEE-HHHHTSHHHHTS-SB----TTS-S--

Radius of gyration: 12.58 Å; chains: 1; bounding box: 29×26×32 Å

Foldseek 3Di:
DFQDCVLAPQAAQFARHNDNVQKGKDFQDDVVNVGDPDPLRIGIHGNVVNVCPVVVQWDQALQQAIDGDPVQCVDPVRVPIDRGGDDDPSHDRVD